Protein AF-K9Q1I8-F1 (afdb_monomer)

Nearest PDB structures (foldseek):
  6s7t-assembly1_H  TM=7.419E-01  e=2.260E+00  Homo sapiens

Structure (mmCIF, N/CA/C/O backbone):
data_AF-K9Q1I8-F1
#
_entry.id   AF-K9Q1I8-F1
#
loop_
_atom_site.group_PDB
_atom_site.id
_atom_site.type_symbol
_atom_site.label_atom_id
_atom_site.label_alt_id
_atom_site.label_comp_id
_atom_site.label_asym_id
_atom_site.label_entity_id
_atom_site.label_seq_id
_atom_site.pdbx_PDB_ins_code
_atom_site.Cartn_x
_atom_site.Cartn_y
_atom_site.Cartn_z
_atom_site.occupancy
_atom_site.B_iso_or_equiv
_atom_site.auth_seq_id
_atom_site.auth_comp_id
_atom_site.auth_asym_id
_atom_site.auth_atom_id
_atom_site.pdbx_PDB_model_num
ATOM 1 N N . MET A 1 1 ? -6.445 2.387 -17.259 1.00 39.34 1 MET A N 1
ATOM 2 C CA . MET A 1 1 ? -7.658 2.328 -18.107 1.00 39.34 1 MET A CA 1
ATOM 3 C C . MET A 1 1 ? -8.262 3.728 -18.117 1.00 39.34 1 MET A C 1
ATOM 5 O O . MET A 1 1 ? -8.356 4.319 -17.050 1.00 39.34 1 MET A O 1
ATOM 9 N N . ALA A 1 2 ? -8.486 4.314 -19.296 1.00 38.09 2 ALA A N 1
ATOM 10 C CA . ALA A 1 2 ? -8.716 5.754 -19.466 1.00 38.09 2 ALA A CA 1
ATOM 11 C C . ALA A 1 2 ? -10.158 6.158 -19.120 1.00 38.09 2 ALA A C 1
ATOM 13 O O . ALA A 1 2 ? -11.102 5.539 -19.599 1.00 38.09 2 ALA A O 1
ATOM 14 N N . ILE A 1 3 ? -10.316 7.207 -18.311 1.00 55.59 3 ILE A N 1
ATOM 15 C CA . ILE A 1 3 ? -11.605 7.646 -17.747 1.00 55.59 3 ILE A CA 1
ATOM 16 C C . ILE A 1 3 ? -12.419 8.554 -18.693 1.00 55.59 3 ILE A C 1
ATOM 18 O O . ILE A 1 3 ? -13.556 8.884 -18.388 1.00 55.59 3 ILE A O 1
ATOM 22 N N . ALA A 1 4 ? -11.851 8.941 -19.844 1.00 54.16 4 ALA A N 1
A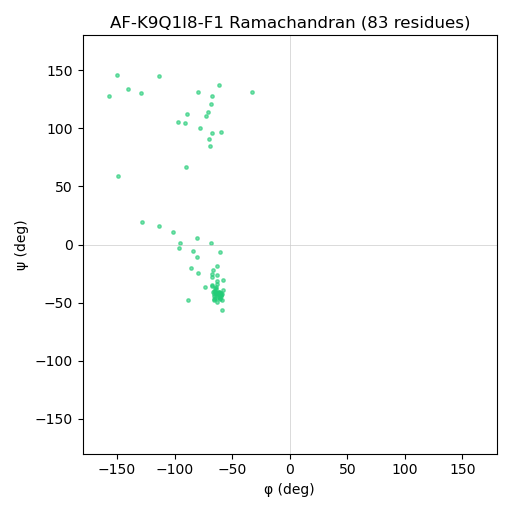TOM 23 C CA . ALA A 1 4 ? -12.421 9.940 -20.759 1.00 54.16 4 ALA A CA 1
ATOM 24 C C . ALA A 1 4 ? -12.535 9.472 -22.226 1.00 54.16 4 ALA A C 1
ATOM 26 O O . ALA A 1 4 ? -12.667 10.283 -23.145 1.00 54.16 4 ALA A O 1
ATOM 27 N N . TRP A 1 5 ? -12.502 8.160 -22.474 1.00 43.28 5 TRP A N 1
ATOM 28 C CA . TRP A 1 5 ? -12.861 7.633 -23.792 1.00 43.28 5 TRP A CA 1
ATOM 29 C C . TRP A 1 5 ? -14.366 7.863 -24.037 1.00 43.28 5 TRP A C 1
ATOM 31 O O . TRP A 1 5 ? -15.147 7.464 -23.172 1.00 43.28 5 TRP A O 1
ATOM 41 N N . PRO A 1 6 ? -14.814 8.472 -25.158 1.00 59.56 6 PRO A N 1
ATOM 42 C CA . PRO A 1 6 ? -14.109 8.694 -26.429 1.00 59.56 6 PRO A CA 1
ATOM 43 C C . PRO A 1 6 ? -13.816 10.175 -26.770 1.00 59.56 6 PRO A C 1
ATOM 45 O O . PRO A 1 6 ? -13.551 10.486 -27.929 1.00 59.56 6 PRO A O 1
ATOM 48 N N . LEU A 1 7 ? -13.914 11.098 -25.809 1.00 62.62 7 LEU A N 1
ATOM 49 C CA . LEU A 1 7 ? -13.903 12.544 -26.082 1.00 62.62 7 LEU A CA 1
ATOM 50 C C . LEU A 1 7 ? -12.498 13.115 -26.310 1.00 62.62 7 LEU A C 1
ATOM 52 O O . LEU A 1 7 ? -12.359 14.121 -27.000 1.00 62.62 7 LEU A O 1
ATOM 56 N N . ASP A 1 8 ? -11.462 12.470 -25.773 1.00 50.00 8 ASP A N 1
ATOM 57 C CA . ASP A 1 8 ? -10.091 12.968 -25.859 1.00 50.00 8 ASP A CA 1
ATOM 58 C C . ASP A 1 8 ? -9.089 11.822 -26.093 1.00 50.00 8 ASP A C 1
ATOM 60 O O . ASP A 1 8 ? -9.167 10.758 -25.472 1.00 50.00 8 ASP A O 1
ATOM 64 N N . LYS A 1 9 ? -8.160 12.026 -27.038 1.00 53.12 9 LYS A N 1
ATOM 65 C CA . LYS A 1 9 ? -7.109 11.066 -27.436 1.00 53.12 9 LYS A CA 1
ATOM 66 C C . LYS A 1 9 ? -5.784 11.310 -26.710 1.00 53.12 9 LYS A C 1
ATOM 68 O O . LYS A 1 9 ? -4.804 10.613 -26.984 1.00 53.12 9 LYS A O 1
ATOM 73 N N . THR A 1 10 ? -5.714 12.296 -25.819 1.00 51.62 10 THR A N 1
ATOM 74 C CA . THR A 1 10 ? -4.502 12.567 -25.049 1.00 51.62 10 THR A CA 1
ATOM 75 C C . THR A 1 10 ? -4.272 11.460 -24.019 1.00 51.62 10 THR A C 1
ATOM 77 O O . THR A 1 10 ? -5.047 11.230 -23.092 1.00 51.62 10 THR A O 1
ATOM 80 N N . ALA A 1 11 ? -3.182 10.714 -24.208 1.00 46.81 11 ALA A N 1
ATOM 81 C CA . ALA A 1 11 ? -2.740 9.693 -23.273 1.00 46.81 11 ALA A CA 1
ATOM 82 C C . ALA A 1 11 ? -2.232 10.376 -21.998 1.00 46.81 11 ALA A C 1
ATOM 84 O O . ALA A 1 11 ? -1.057 10.730 -21.898 1.00 46.81 11 ALA A O 1
ATOM 85 N N . PHE A 1 12 ? -3.121 10.573 -21.025 1.00 44.00 12 PHE A N 1
ATOM 86 C CA . PHE A 1 12 ? -2.752 11.079 -19.709 1.00 44.00 12 PHE A CA 1
ATOM 87 C C . PHE A 1 12 ? -1.937 10.002 -18.974 1.00 44.00 12 PHE A C 1
ATOM 89 O O . PHE A 1 12 ? -2.469 9.156 -18.252 1.00 44.00 12 PHE A O 1
ATOM 96 N N . LYS A 1 13 ? -0.624 9.976 -19.226 1.00 45.22 13 LYS A N 1
ATOM 97 C CA . LYS A 1 13 ? 0.340 9.244 -18.406 1.00 45.22 13 LYS A CA 1
ATOM 98 C C . LYS A 1 13 ? 0.486 10.019 -17.105 1.00 45.22 13 LYS A C 1
ATOM 100 O O . LYS A 1 13 ? 1.034 11.117 -17.102 1.00 45.22 13 LYS A O 1
ATOM 105 N N . LEU A 1 14 ? -0.001 9.455 -16.005 1.00 49.62 14 LEU A N 1
ATOM 106 C CA . LEU A 1 14 ? 0.376 9.966 -14.696 1.00 49.62 14 LEU A CA 1
ATOM 107 C C . LEU A 1 14 ? 1.905 9.814 -14.550 1.00 49.62 14 LEU A C 1
ATOM 10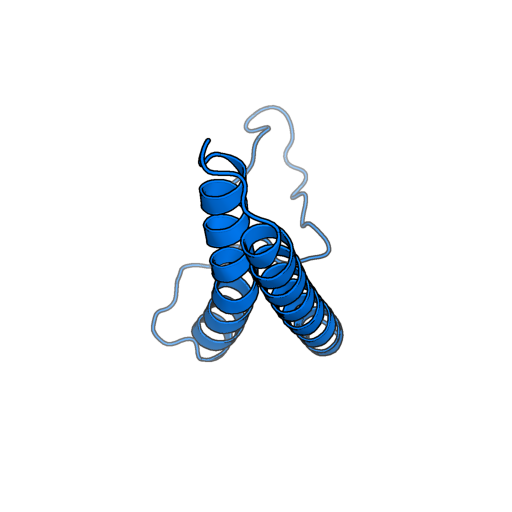9 O O . LEU A 1 14 ? 2.436 8.768 -14.928 1.00 49.62 14 LEU A O 1
ATOM 113 N N . PRO A 1 15 ? 2.622 10.820 -14.012 1.00 53.12 15 PRO A N 1
ATOM 114 C CA . PRO A 1 15 ? 4.071 10.752 -13.786 1.00 53.12 15 PRO A CA 1
ATOM 115 C C . PRO A 1 15 ? 4.462 9.747 -12.688 1.00 53.12 15 PRO A C 1
ATOM 117 O O . PRO A 1 15 ? 5.635 9.595 -12.371 1.00 53.12 15 PRO A O 1
ATOM 120 N N . PHE A 1 16 ? 3.477 9.061 -12.110 1.00 52.72 16 PHE A N 1
ATOM 121 C CA . PHE A 1 16 ? 3.621 7.971 -11.164 1.00 52.72 16 PHE A CA 1
ATOM 122 C C . PHE A 1 16 ? 2.768 6.792 -11.644 1.00 52.72 16 PHE A C 1
ATOM 124 O O . PHE A 1 16 ? 1.597 6.951 -12.004 1.00 52.72 16 PHE A O 1
ATOM 131 N N . GLY A 1 17 ? 3.377 5.607 -11.689 1.00 52.94 17 GLY A N 1
ATOM 132 C CA . GLY A 1 17 ? 2.720 4.370 -12.095 1.00 52.94 17 GLY A CA 1
ATOM 133 C C . GLY A 1 17 ? 1.671 3.963 -11.069 1.00 52.94 17 GLY A C 1
ATOM 134 O O . GLY A 1 17 ? 1.996 3.364 -10.057 1.00 52.94 17 GLY A O 1
ATOM 135 N N . LEU A 1 18 ? 0.413 4.320 -11.321 1.00 51.06 18 LEU A N 1
ATOM 136 C CA . LEU A 1 18 ? -0.731 3.695 -10.649 1.00 51.06 18 LEU A CA 1
ATOM 137 C C . LEU A 1 18 ? -1.103 2.346 -11.297 1.00 51.06 18 LEU A C 1
ATOM 139 O O . LEU A 1 18 ? -1.927 1.628 -10.744 1.00 51.06 18 LEU A O 1
ATOM 143 N N . LEU A 1 19 ? -0.531 2.040 -12.469 1.00 47.16 19 LEU A N 1
ATOM 144 C CA . LEU A 1 19 ? -0.680 0.803 -13.240 1.00 47.16 19 LEU A CA 1
ATOM 145 C C . LEU A 1 19 ? 0.548 0.639 -14.167 1.00 47.16 19 LEU A C 1
ATOM 147 O O . LEU A 1 19 ? 0.779 1.531 -14.999 1.00 47.16 19 LEU A O 1
ATOM 151 N N . PRO A 1 20 ? 1.274 -0.495 -14.185 1.00 49.62 20 PRO A N 1
ATOM 152 C CA . PRO A 1 20 ? 2.291 -0.781 -15.178 1.00 49.62 20 PRO A CA 1
ATOM 153 C C . PRO A 1 20 ? 1.594 -1.506 -16.332 1.00 49.62 20 PRO A C 1
ATOM 155 O O . PRO A 1 20 ? 1.773 -2.701 -16.544 1.00 49.62 20 PRO A O 1
ATOM 158 N N . SER A 1 21 ? 0.710 -0.820 -17.056 1.00 50.59 21 SER A N 1
ATOM 159 C CA . SER A 1 21 ? -0.027 -1.464 -18.151 1.00 50.59 21 SER A CA 1
ATOM 160 C C . SER 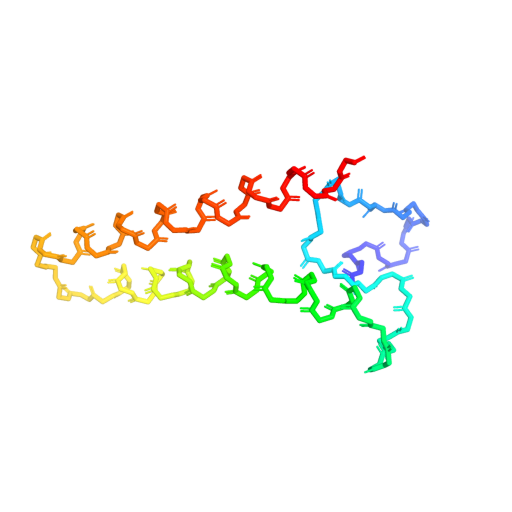A 1 21 ? -0.374 -0.489 -19.277 1.00 50.59 21 SER A C 1
ATOM 162 O O . SER A 1 21 ? -1.540 -0.290 -19.615 1.00 50.59 21 SER A O 1
ATOM 164 N N . ALA A 1 22 ? 0.648 0.133 -19.870 1.00 50.56 22 ALA A N 1
ATOM 165 C CA . ALA A 1 22 ? 0.547 0.767 -21.193 1.00 50.56 22 ALA A CA 1
ATOM 166 C C . ALA A 1 22 ? 1.152 -0.104 -22.319 1.00 50.56 22 ALA A C 1
ATOM 168 O O . ALA A 1 22 ? 1.299 0.346 -23.450 1.00 50.56 22 ALA A O 1
ATOM 169 N N . GLY A 1 23 ? 1.473 -1.367 -22.030 1.00 48.78 23 GLY A N 1
ATOM 170 C CA . GLY A 1 23 ? 1.853 -2.392 -23.000 1.00 48.78 23 GLY A CA 1
ATOM 171 C C . GLY A 1 23 ? 1.421 -3.751 -22.459 1.00 48.78 23 GLY A C 1
ATOM 172 O O . GLY A 1 23 ? 1.387 -3.924 -21.245 1.00 48.78 23 GLY A O 1
ATOM 173 N N . LYS A 1 24 ? 1.014 -4.665 -23.347 1.00 51.69 24 LYS A N 1
ATOM 174 C CA . LYS A 1 24 ? 0.462 -6.003 -23.050 1.00 51.69 24 LYS A CA 1
ATOM 175 C C . LYS A 1 24 ? 1.085 -6.616 -21.777 1.00 51.69 24 LYS A C 1
ATOM 177 O O . LYS A 1 24 ? 2.316 -6.621 -21.707 1.00 51.69 24 LYS A O 1
ATOM 182 N N . PRO A 1 25 ? 0.297 -7.140 -20.814 1.00 54.47 25 PRO A N 1
ATOM 183 C CA . PRO A 1 25 ? 0.840 -7.826 -19.644 1.00 54.47 25 PRO A CA 1
ATOM 184 C C . PRO A 1 25 ? 1.656 -9.027 -20.125 1.00 54.47 25 PRO A C 1
ATOM 186 O O . PRO A 1 25 ? 1.124 -10.073 -20.484 1.00 54.47 25 PRO A O 1
ATOM 189 N N . SER A 1 26 ? 2.966 -8.833 -20.222 1.00 58.16 26 SER A N 1
ATOM 190 C CA . SER A 1 26 ? 3.899 -9.884 -20.575 1.00 58.16 26 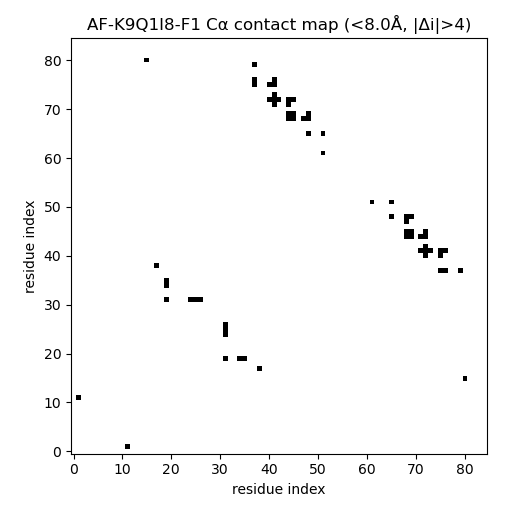SER A CA 1
ATOM 191 C C . SER A 1 26 ? 4.336 -10.515 -19.271 1.00 58.16 26 SER A C 1
ATOM 193 O O . SER A 1 26 ? 5.143 -9.945 -18.538 1.00 58.16 26 SER A O 1
ATOM 195 N N . LEU A 1 27 ? 3.810 -11.708 -18.997 1.00 63.00 27 LEU A N 1
ATOM 196 C CA . LEU A 1 27 ? 4.212 -12.539 -17.860 1.00 63.00 27 LEU A CA 1
ATOM 197 C C . LEU A 1 27 ? 5.702 -12.925 -17.903 1.00 63.00 27 LEU A C 1
ATOM 199 O O . LEU A 1 27 ? 6.204 -13.506 -16.950 1.00 63.00 27 LEU A O 1
ATOM 203 N N . SER A 1 28 ? 6.410 -12.602 -18.990 1.00 65.00 28 SER A N 1
ATOM 204 C CA . SER A 1 28 ? 7.851 -12.796 -19.143 1.00 65.00 28 SER A CA 1
ATOM 205 C C . SER A 1 28 ? 8.676 -11.542 -18.813 1.00 65.00 28 SER A C 1
ATOM 207 O O . SER A 1 28 ? 9.902 -11.593 -18.893 1.00 65.00 28 SER A O 1
ATOM 209 N N . ASN A 1 29 ? 8.052 -10.402 -18.492 1.00 63.09 29 ASN A N 1
ATOM 210 C CA . ASN A 1 29 ? 8.779 -9.162 -18.230 1.00 63.09 29 ASN A CA 1
ATOM 211 C C . ASN A 1 29 ? 9.155 -9.047 -16.744 1.00 63.09 29 ASN A C 1
ATOM 213 O O . ASN A 1 29 ? 8.295 -8.855 -15.888 1.00 63.09 29 ASN A O 1
ATOM 217 N N . TYR A 1 30 ? 10.449 -9.116 -16.436 1.00 68.69 30 TYR A N 1
ATOM 218 C CA . TYR A 1 30 ? 10.964 -8.971 -15.072 1.00 68.69 30 TYR A CA 1
ATOM 219 C C . TYR A 1 30 ? 10.568 -7.629 -14.423 1.00 68.69 30 TYR A C 1
ATOM 221 O O . TYR A 1 30 ? 10.168 -7.592 -13.260 1.00 68.69 30 TYR A O 1
ATOM 229 N N . PHE A 1 31 ? 10.573 -6.535 -15.194 1.00 67.31 31 PHE A N 1
ATOM 230 C CA . PHE A 1 31 ? 10.190 -5.208 -14.697 1.00 67.31 31 PHE A CA 1
ATOM 231 C C . PHE A 1 31 ? 8.704 -5.106 -14.343 1.00 67.31 31 PHE A C 1
ATOM 233 O O . PHE A 1 31 ? 8.330 -4.303 -13.492 1.00 67.31 31 PHE A O 1
ATOM 240 N N . PHE A 1 32 ? 7.853 -5.937 -14.954 1.00 68.00 32 PHE A N 1
ATOM 241 C CA . PHE A 1 32 ? 6.436 -5.993 -14.605 1.00 68.00 32 PHE A CA 1
ATOM 242 C C . PHE A 1 32 ? 6.244 -6.516 -13.179 1.00 68.00 32 PHE A C 1
ATOM 244 O O . PHE A 1 32 ? 5.556 -5.874 -12.392 1.00 68.00 32 PHE A O 1
ATOM 251 N N . TYR A 1 33 ? 6.905 -7.621 -12.814 1.00 72.69 33 TYR A N 1
ATOM 252 C CA . TYR A 1 33 ? 6.832 -8.166 -11.452 1.00 72.69 33 TYR A CA 1
ATOM 253 C C . TYR A 1 33 ? 7.491 -7.256 -10.420 1.00 72.69 33 TYR A C 1
ATOM 255 O O . TYR A 1 33 ? 6.994 -7.145 -9.302 1.00 72.69 33 TYR A O 1
ATOM 263 N N . TYR A 1 34 ? 8.578 -6.581 -10.798 1.00 74.00 34 TYR A N 1
ATOM 264 C CA . TYR A 1 34 ? 9.243 -5.619 -9.925 1.00 74.00 34 TYR A CA 1
ATOM 265 C C . TYR A 1 34 ? 8.324 -4.435 -9.584 1.00 74.00 34 TYR A C 1
ATOM 267 O O . TYR A 1 34 ? 8.107 -4.130 -8.411 1.00 74.00 34 TYR A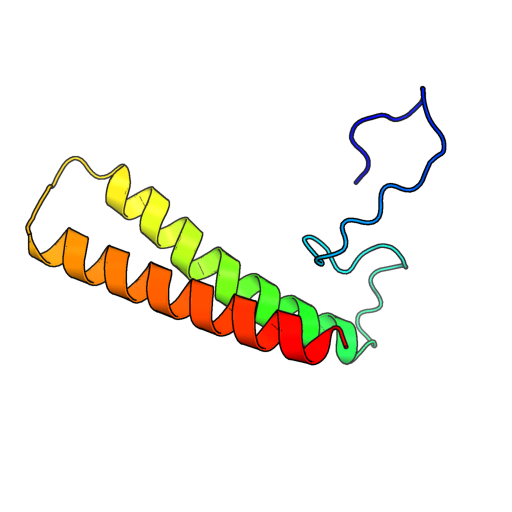 O 1
ATOM 275 N N . ASN A 1 35 ? 7.708 -3.828 -10.602 1.00 74.31 35 ASN A N 1
ATOM 276 C CA . ASN A 1 35 ? 6.762 -2.727 -10.415 1.00 74.31 35 ASN A CA 1
ATOM 277 C C . ASN A 1 35 ? 5.497 -3.183 -9.677 1.00 74.31 35 ASN A C 1
ATOM 279 O O . ASN A 1 35 ? 5.033 -2.485 -8.781 1.00 74.31 35 ASN A O 1
ATOM 283 N N . LEU A 1 36 ? 4.986 -4.380 -9.986 1.00 78.12 36 LEU A N 1
ATOM 284 C CA . LEU A 1 36 ? 3.845 -4.971 -9.289 1.00 78.12 36 LEU A CA 1
ATOM 285 C C . LEU A 1 36 ? 4.145 -5.204 -7.801 1.00 78.12 36 LEU A C 1
ATOM 287 O O . LEU A 1 36 ? 3.295 -4.943 -6.955 1.00 78.12 36 LEU A O 1
ATOM 291 N N . GLY A 1 37 ? 5.353 -5.662 -7.462 1.00 80.31 37 GLY A N 1
ATOM 292 C CA . GLY A 1 37 ? 5.781 -5.838 -6.074 1.00 80.31 37 GLY A CA 1
ATOM 293 C C . GLY A 1 37 ? 5.798 -4.518 -5.301 1.00 80.31 37 GLY A C 1
ATOM 294 O O . GLY A 1 37 ? 5.313 -4.459 -4.172 1.00 80.31 37 GLY A O 1
ATOM 295 N N . ILE A 1 38 ? 6.286 -3.448 -5.930 1.00 79.38 38 ILE A N 1
ATOM 296 C CA . ILE A 1 38 ? 6.272 -2.100 -5.349 1.00 79.38 38 ILE A CA 1
ATOM 297 C C . ILE A 1 38 ? 4.836 -1.591 -5.179 1.00 79.38 38 ILE A C 1
ATOM 299 O O . ILE A 1 38 ? 4.483 -1.122 -4.097 1.00 79.38 38 ILE A O 1
ATOM 303 N N . GLU A 1 39 ? 3.988 -1.723 -6.201 1.00 77.81 39 GLU A N 1
ATOM 304 C CA . GLU A 1 39 ? 2.579 -1.315 -6.129 1.00 77.81 39 GLU A CA 1
ATOM 305 C C . GLU A 1 39 ? 1.828 -2.069 -5.025 1.00 77.81 39 GLU A C 1
ATOM 307 O O . GLU A 1 39 ? 1.114 -1.452 -4.233 1.00 77.81 39 GLU A O 1
ATOM 312 N N . MET A 1 40 ? 2.038 -3.381 -4.899 1.00 82.44 40 MET A N 1
ATOM 313 C CA . MET A 1 40 ? 1.455 -4.184 -3.820 1.00 82.44 40 MET A CA 1
ATOM 314 C C . MET A 1 40 ? 1.996 -3.776 -2.443 1.00 82.44 40 MET A C 1
ATOM 316 O O . MET A 1 40 ? 1.224 -3.721 -1.485 1.00 82.44 40 MET A O 1
ATOM 320 N N . GLY A 1 41 ? 3.282 -3.426 -2.342 1.00 82.88 41 GLY A N 1
ATOM 321 C CA . GLY A 1 41 ? 3.902 -2.904 -1.118 1.00 82.88 41 GLY A CA 1
ATOM 322 C C . GLY A 1 41 ? 3.320 -1.567 -0.647 1.00 82.88 41 GLY A C 1
ATOM 323 O O . GLY A 1 41 ? 3.317 -1.291 0.550 1.00 82.88 41 GLY A O 1
ATOM 324 N N . VAL A 1 42 ? 2.763 -0.767 -1.561 1.00 81.38 42 VAL A N 1
ATOM 325 C CA . VAL A 1 42 ? 2.050 0.486 -1.256 1.00 81.38 42 VAL A CA 1
ATOM 326 C C . VAL A 1 42 ? 0.560 0.235 -0.984 1.00 81.38 42 VAL A C 1
ATOM 328 O O . VAL A 1 42 ? 0.002 0.717 0.004 1.00 81.38 42 VAL A O 1
ATOM 331 N N . LEU A 1 43 ? -0.112 -0.535 -1.841 1.00 81.19 43 LEU A N 1
ATOM 332 C CA . LEU A 1 43 ? -1.566 -0.719 -1.788 1.00 81.19 43 LEU A CA 1
ATOM 333 C C . LEU A 1 43 ? -2.022 -1.608 -0.624 1.00 81.19 43 LEU A C 1
ATOM 335 O O . LEU A 1 43 ? -3.064 -1.331 -0.023 1.00 81.19 43 LEU A O 1
ATOM 339 N N . LEU A 1 44 ? -1.263 -2.648 -0.263 1.00 85.00 44 LEU A N 1
ATOM 340 C CA . LEU A 1 44 ? -1.596 -3.517 0.871 1.00 85.00 44 LEU A CA 1
ATOM 341 C C . LEU A 1 44 ? -1.705 -2.741 2.195 1.00 85.00 44 LEU A C 1
ATOM 343 O O . LEU A 1 44 ? -2.778 -2.781 2.803 1.00 85.00 44 LEU A O 1
ATOM 347 N N . PRO A 1 45 ? -0.685 -1.989 2.648 1.00 84.75 45 PRO A N 1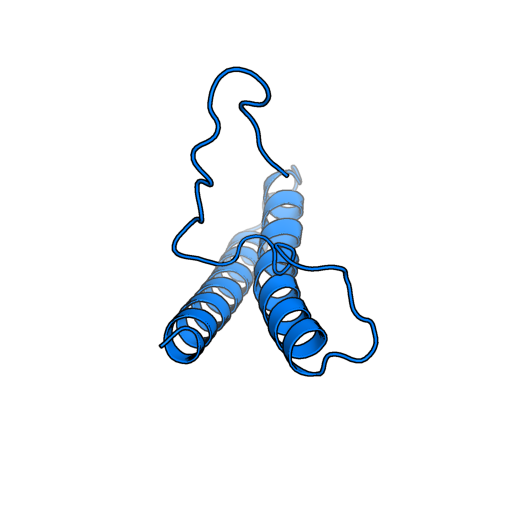
ATOM 348 C CA . PRO A 1 45 ? -0.788 -1.262 3.909 1.00 84.75 45 PRO A CA 1
ATOM 349 C C . PRO A 1 45 ? -1.877 -0.181 3.896 1.00 84.75 45 PRO A C 1
ATOM 351 O O . PRO A 1 45 ? -2.554 0.012 4.911 1.00 84.75 45 PRO A O 1
ATOM 354 N N . LEU A 1 46 ? -2.108 0.479 2.757 1.00 82.56 46 LEU A N 1
ATOM 355 C CA . LEU A 1 46 ? -3.197 1.450 2.604 1.00 82.56 46 LEU A CA 1
ATOM 356 C C . LEU A 1 46 ? -4.576 0.795 2.723 1.00 82.56 46 LEU A C 1
ATOM 358 O O . LEU A 1 46 ? -5.436 1.290 3.456 1.00 82.56 46 LEU A O 1
ATOM 362 N N . SER A 1 47 ? -4.787 -0.335 2.047 1.00 84.25 47 SER A N 1
ATOM 363 C CA . SER A 1 47 ? -6.060 -1.060 2.100 1.00 84.25 47 SER A CA 1
ATOM 364 C C . SER A 1 47 ? -6.363 -1.581 3.510 1.00 84.25 47 SER A C 1
ATOM 366 O O . SER A 1 47 ? -7.478 -1.405 4.005 1.00 84.25 47 SER A O 1
ATOM 368 N N . ILE A 1 48 ? -5.359 -2.121 4.210 1.00 87.62 48 ILE A N 1
ATOM 369 C CA . ILE A 1 48 ? -5.493 -2.574 5.602 1.00 87.62 48 ILE A CA 1
ATOM 370 C C . ILE A 1 48 ? -5.808 -1.388 6.526 1.00 87.62 48 ILE A C 1
ATOM 372 O O . ILE A 1 48 ? -6.688 -1.490 7.383 1.00 87.62 48 ILE A O 1
ATOM 376 N N . SER A 1 49 ? -5.153 -0.241 6.320 1.00 85.94 49 SER A N 1
ATOM 377 C CA . SER A 1 49 ? -5.420 0.987 7.081 1.00 85.94 49 SER A CA 1
ATOM 378 C C . SER A 1 49 ? -6.863 1.468 6.904 1.00 85.94 49 SER A C 1
ATOM 380 O O . SER A 1 49 ? -7.525 1.785 7.890 1.00 85.94 49 SER A O 1
ATOM 382 N N . LEU A 1 50 ? -7.392 1.451 5.678 1.00 86.38 50 LEU A N 1
ATOM 383 C CA . LEU A 1 50 ? -8.792 1.789 5.387 1.00 86.38 50 LEU A CA 1
ATOM 384 C C . LEU A 1 50 ? -9.779 0.863 6.111 1.00 86.38 50 LEU A C 1
ATOM 386 O O . LEU A 1 50 ? -10.755 1.332 6.702 1.00 86.38 50 LEU A O 1
ATOM 390 N N . VAL A 1 51 ? -9.511 -0.446 6.112 1.00 88.19 51 VAL A N 1
ATOM 391 C CA . VAL A 1 51 ? -10.335 -1.431 6.832 1.00 88.19 51 VAL A CA 1
ATOM 392 C C . VAL A 1 51 ? -10.287 -1.189 8.346 1.00 88.19 51 VAL A C 1
ATOM 394 O O . VAL A 1 51 ? -11.327 -1.209 9.010 1.00 88.19 51 VAL A O 1
ATOM 397 N N . LEU A 1 52 ? -9.105 -0.895 8.897 1.00 85.25 52 LEU A N 1
ATOM 398 C CA . LEU A 1 52 ? -8.917 -0.581 10.319 1.00 85.25 52 LEU A CA 1
ATOM 399 C C . LEU A 1 52 ? -9.628 0.715 10.734 1.00 85.25 52 LEU A C 1
ATOM 401 O O . LEU A 1 52 ? -10.233 0.765 11.809 1.00 85.25 52 LEU A O 1
ATOM 405 N N . ILE A 1 53 ? -9.601 1.747 9.888 1.00 85.31 53 ILE A N 1
ATOM 406 C CA . ILE A 1 53 ? -10.317 3.010 10.123 1.00 85.31 53 ILE A CA 1
ATOM 407 C C . ILE A 1 53 ? -11.829 2.768 10.157 1.00 85.31 53 ILE A C 1
ATOM 409 O O . ILE A 1 53 ? -12.506 3.270 11.053 1.00 85.31 53 ILE A O 1
ATOM 413 N N . ARG A 1 54 ? -12.355 1.947 9.238 1.00 85.75 54 ARG A N 1
ATOM 414 C CA . ARG A 1 54 ? -13.786 1.609 9.175 1.00 85.75 54 ARG A CA 1
ATOM 415 C C . ARG A 1 54 ? -14.268 0.778 10.371 1.00 85.75 54 ARG A C 1
ATOM 417 O O . ARG A 1 54 ? -15.464 0.755 10.661 1.00 85.75 54 ARG A O 1
ATOM 424 N N . SER A 1 55 ? -13.368 0.089 11.069 1.00 82.69 55 SER A N 1
ATOM 425 C CA . SER A 1 55 ? -13.723 -0.686 12.257 1.00 82.69 55 SER A CA 1
ATOM 426 C C . SER A 1 55 ? -14.137 0.231 13.417 1.00 82.69 55 SER A C 1
ATOM 428 O O . SER A 1 55 ? -13.339 1.032 13.904 1.00 82.69 55 SER A O 1
ATOM 430 N N . GLN A 1 56 ? -15.371 0.058 13.904 1.00 73.75 56 GLN A N 1
ATOM 431 C CA . GLN A 1 56 ? -15.975 0.818 15.014 1.00 73.75 56 GLN A CA 1
ATOM 432 C C . GLN A 1 56 ? -15.248 0.629 16.358 1.00 73.75 56 GLN A C 1
ATOM 434 O O . GLN A 1 56 ? -15.402 1.433 17.276 1.00 73.75 56 GLN A O 1
ATOM 439 N N . LYS A 1 57 ? -14.432 -0.426 16.504 1.00 75.69 57 LYS A N 1
ATOM 440 C CA . LYS A 1 57 ? -13.616 -0.624 17.706 1.00 75.69 57 LYS A CA 1
ATOM 441 C C . LYS A 1 57 ? -12.403 0.299 17.635 1.00 75.69 57 LYS A C 1
ATOM 443 O O . LYS A 1 57 ? -11.435 0.039 16.919 1.00 75.69 57 LYS A O 1
ATOM 448 N N . THR A 1 58 ? -12.481 1.422 18.339 1.00 68.81 58 THR A N 1
ATOM 449 C CA . THR A 1 58 ? -11.390 2.395 18.434 1.00 68.81 58 THR A CA 1
ATOM 450 C C . THR A 1 58 ? -10.607 2.156 19.715 1.00 68.81 58 THR A C 1
ATOM 452 O O . THR A 1 58 ? -11.047 2.473 20.812 1.00 68.81 58 THR A O 1
ATOM 455 N N . THR A 1 59 ? -9.424 1.573 19.550 1.00 82.38 59 THR A N 1
ATOM 456 C CA . THR A 1 59 ? -8.417 1.391 20.599 1.00 82.38 59 THR A CA 1
ATOM 457 C C . THR A 1 59 ? -7.211 2.256 20.246 1.00 82.38 59 THR A C 1
ATOM 459 O O . THR A 1 59 ? -6.875 2.366 19.069 1.00 82.38 59 THR A O 1
ATOM 462 N N . TRP A 1 60 ? -6.516 2.834 21.229 1.00 83.56 60 TRP A N 1
ATOM 463 C CA . TRP A 1 60 ? -5.338 3.679 20.966 1.00 83.56 60 TRP A CA 1
ATOM 464 C C . TRP A 1 60 ? -4.225 2.942 20.180 1.00 83.56 60 TRP A C 1
ATOM 466 O O . TRP A 1 60 ? -3.583 3.523 19.312 1.00 83.56 60 TRP A O 1
ATOM 476 N N . TRP A 1 61 ? -4.103 1.619 20.369 1.00 83.81 61 TRP A N 1
ATOM 477 C CA . TRP A 1 61 ? -3.177 0.731 19.657 1.00 83.81 61 TRP A CA 1
ATOM 478 C C . TRP A 1 61 ? -3.467 0.679 18.153 1.00 83.81 61 TRP A C 1
ATOM 480 O O . TRP A 1 61 ? -2.551 0.546 17.345 1.00 83.81 61 TRP A O 1
ATOM 490 N N . LYS A 1 62 ? -4.740 0.831 17.764 1.00 85.69 62 LYS A N 1
ATOM 491 C CA . LYS A 1 62 ? -5.173 0.829 16.362 1.00 85.69 62 LYS A CA 1
ATOM 492 C C . LYS A 1 62 ? -4.527 1.974 15.588 1.00 85.69 62 LYS A C 1
ATOM 494 O O . LYS A 1 62 ? -4.083 1.772 14.464 1.00 85.69 62 LYS A O 1
ATOM 499 N N . TRP A 1 63 ? -4.434 3.151 16.203 1.00 84.62 63 TRP A N 1
ATOM 500 C CA . TRP A 1 63 ? -3.799 4.318 15.596 1.00 84.62 63 TRP A CA 1
ATOM 501 C C . TRP A 1 63 ? -2.292 4.132 15.425 1.00 84.62 63 TRP A C 1
ATOM 503 O O . TRP A 1 63 ? -1.757 4.534 14.397 1.00 84.62 63 TRP A O 1
ATOM 513 N N . GLY A 1 64 ? -1.629 3.445 16.364 1.00 89.81 64 GLY A N 1
ATOM 514 C CA . GLY A 1 64 ? -0.224 3.054 16.217 1.00 89.81 64 GLY A CA 1
ATOM 515 C C . GLY A 1 64 ? 0.004 2.124 15.020 1.00 89.81 64 GLY A C 1
ATOM 516 O O . GLY A 1 64 ? 0.903 2.359 14.217 1.00 89.81 64 GLY A O 1
ATOM 517 N N . ILE A 1 65 ? -0.859 1.116 14.847 1.00 88.38 65 ILE A N 1
ATOM 518 C CA . ILE A 1 65 ? -0.791 0.179 13.711 1.00 88.38 65 ILE A CA 1
ATOM 519 C C . ILE A 1 65 ? -1.063 0.898 12.383 1.00 88.38 65 ILE A C 1
ATOM 521 O O . ILE A 1 65 ? -0.328 0.696 11.420 1.00 88.38 65 ILE A O 1
ATOM 525 N N . ILE A 1 66 ? -2.081 1.764 12.329 1.00 88.44 66 ILE A N 1
ATOM 526 C CA . ILE A 1 66 ? -2.383 2.565 11.132 1.00 88.44 66 ILE A CA 1
ATOM 527 C C . ILE A 1 66 ? -1.194 3.471 10.784 1.00 88.44 66 ILE A C 1
ATOM 529 O O . ILE A 1 66 ? -0.771 3.505 9.633 1.00 88.44 66 ILE A O 1
ATOM 533 N N . GLY A 1 67 ? -0.613 4.160 11.771 1.00 90.25 67 GLY A N 1
ATOM 534 C CA . GLY A 1 67 ? 0.563 5.008 11.564 1.00 90.25 67 GLY A CA 1
ATOM 535 C C . GLY A 1 67 ? 1.759 4.232 11.007 1.00 90.25 67 GLY A C 1
ATOM 536 O O . GLY A 1 67 ? 2.394 4.688 10.057 1.00 90.25 67 GLY A O 1
ATOM 537 N N . LEU A 1 68 ? 2.019 3.030 11.532 1.00 91.38 68 LEU A N 1
ATOM 538 C CA . LEU A 1 68 ? 3.077 2.150 11.033 1.00 91.38 68 LEU A CA 1
ATOM 539 C C . LEU A 1 68 ? 2.827 1.713 9.582 1.00 91.38 68 LEU A C 1
ATOM 541 O O . LEU A 1 68 ? 3.733 1.793 8.755 1.00 91.38 68 LEU A O 1
ATOM 545 N N . LEU A 1 69 ? 1.603 1.289 9.252 1.00 88.88 69 LEU A N 1
ATOM 546 C CA . LEU A 1 69 ? 1.234 0.888 7.889 1.00 88.88 69 LEU A CA 1
ATOM 547 C C . LEU A 1 69 ? 1.391 2.048 6.897 1.00 88.88 69 LEU A C 1
ATOM 549 O O . LEU A 1 69 ? 1.940 1.861 5.811 1.00 88.88 69 LEU A O 1
ATOM 553 N N . LEU A 1 70 ? 0.979 3.259 7.276 1.00 88.56 70 LEU A N 1
ATOM 554 C CA . LEU A 1 70 ? 1.171 4.449 6.446 1.00 88.56 70 LEU A CA 1
ATOM 555 C C . LEU A 1 70 ? 2.656 4.779 6.253 1.00 88.56 70 LEU A C 1
ATOM 557 O O . LEU A 1 70 ? 3.063 5.079 5.133 1.00 88.56 70 LEU A O 1
ATOM 561 N N . ALA A 1 71 ? 3.481 4.667 7.298 1.00 89.56 71 ALA A N 1
ATOM 562 C CA . ALA A 1 71 ? 4.925 4.876 7.188 1.00 89.56 71 ALA A CA 1
ATOM 563 C C . ALA A 1 71 ? 5.581 3.871 6.225 1.00 89.56 71 ALA A C 1
ATOM 565 O O . ALA A 1 71 ? 6.388 4.264 5.381 1.00 89.56 71 ALA A O 1
ATOM 566 N N . ILE A 1 72 ? 5.180 2.595 6.291 1.00 87.31 72 ILE A N 1
ATOM 567 C CA . ILE A 1 72 ? 5.619 1.557 5.347 1.00 87.31 72 ILE A CA 1
ATOM 568 C C . ILE A 1 72 ? 5.205 1.933 3.919 1.00 87.31 72 ILE A C 1
ATOM 570 O O . ILE A 1 72 ? 6.033 1.908 3.011 1.00 87.31 72 ILE A O 1
ATOM 574 N N . SER A 1 73 ? 3.956 2.354 3.716 1.00 84.69 73 SER A N 1
ATOM 575 C CA . SER A 1 73 ? 3.474 2.782 2.399 1.00 84.69 73 SER A CA 1
ATOM 576 C C . SER A 1 73 ? 4.276 3.962 1.835 1.00 84.69 73 SER A C 1
ATOM 578 O O . SER A 1 73 ? 4.595 3.973 0.647 1.00 84.69 73 SER A O 1
ATOM 580 N N . ILE A 1 74 ? 4.612 4.951 2.668 1.00 85.62 74 ILE A N 1
ATOM 581 C CA . ILE A 1 74 ? 5.409 6.121 2.269 1.00 85.62 74 ILE A CA 1
ATOM 582 C C . ILE A 1 74 ? 6.836 5.703 1.904 1.00 85.62 74 ILE A C 1
ATOM 584 O O . ILE A 1 74 ? 7.376 6.187 0.910 1.00 85.62 74 ILE A O 1
ATOM 588 N N . PHE A 1 75 ? 7.433 4.780 2.660 1.00 86.88 75 PHE A N 1
ATOM 589 C CA . PHE A 1 75 ? 8.754 4.236 2.349 1.00 86.88 75 PHE A CA 1
ATOM 590 C C . PHE A 1 75 ? 8.778 3.576 0.964 1.00 86.88 75 PHE A C 1
ATOM 592 O O . PHE A 1 75 ? 9.641 3.896 0.147 1.00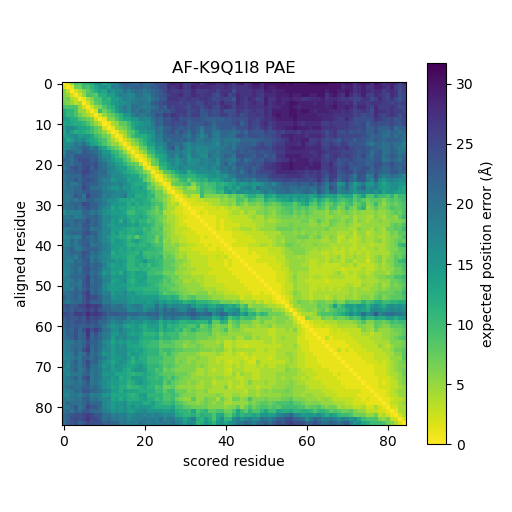 86.88 75 PHE A O 1
ATOM 599 N N . PHE A 1 76 ? 7.793 2.724 0.662 1.00 80.69 76 PHE A N 1
ATOM 600 C CA . PHE A 1 76 ? 7.676 2.097 -0.657 1.00 80.69 76 PHE A CA 1
ATOM 601 C C . PHE A 1 76 ? 7.418 3.118 -1.775 1.00 80.69 76 PHE A C 1
ATOM 603 O O . PHE A 1 76 ? 8.010 2.995 -2.844 1.00 80.69 76 PHE A O 1
ATOM 610 N N . MET A 1 77 ? 6.604 4.155 -1.539 1.00 78.81 77 MET A N 1
ATOM 611 C CA . MET A 1 77 ? 6.420 5.248 -2.506 1.00 78.81 77 MET A CA 1
ATOM 612 C C . MET A 1 77 ? 7.723 6.014 -2.770 1.00 78.81 77 MET A C 1
ATOM 614 O O . MET A 1 77 ? 8.025 6.333 -3.920 1.00 78.81 77 MET A O 1
ATOM 618 N N . HIS A 1 78 ? 8.508 6.300 -1.728 1.00 80.75 78 HIS A N 1
ATOM 619 C CA . HIS A 1 78 ? 9.793 6.983 -1.873 1.00 80.75 78 HIS A CA 1
ATOM 620 C C . HIS A 1 78 ? 10.801 6.124 -2.647 1.00 80.75 78 HIS A C 1
ATOM 622 O O . HIS A 1 78 ? 11.468 6.615 -3.558 1.00 80.75 78 HIS A O 1
ATOM 628 N N . TRP A 1 79 ? 10.851 4.826 -2.341 1.00 77.06 79 TRP A N 1
ATOM 629 C CA . TRP A 1 79 ? 11.657 3.854 -3.074 1.00 77.06 79 TRP A CA 1
ATOM 630 C C . TRP A 1 79 ? 11.252 3.774 -4.554 1.00 77.06 79 TRP A C 1
ATOM 632 O O . TRP A 1 79 ? 12.108 3.798 -5.438 1.00 77.06 79 TRP A O 1
ATOM 642 N N . ALA A 1 80 ? 9.947 3.747 -4.839 1.00 72.44 80 ALA A N 1
ATOM 643 C CA . ALA A 1 80 ? 9.408 3.748 -6.198 1.00 72.44 80 ALA A CA 1
ATOM 644 C C . ALA A 1 80 ? 9.816 5.001 -6.987 1.00 72.44 80 ALA A C 1
ATOM 646 O O . ALA A 1 80 ? 10.187 4.908 -8.157 1.00 72.44 80 ALA A O 1
ATOM 647 N N . TYR A 1 81 ? 9.783 6.172 -6.341 1.00 70.88 81 TYR A N 1
ATOM 648 C CA . TYR A 1 81 ? 10.163 7.440 -6.964 1.00 70.88 81 TYR A CA 1
ATOM 649 C C . TYR A 1 81 ? 11.643 7.468 -7.368 1.00 70.88 81 TYR A C 1
ATOM 651 O O . TYR A 1 81 ? 11.982 8.001 -8.422 1.00 70.88 81 TYR A O 1
ATOM 659 N N . GLY A 1 82 ? 12.518 6.852 -6.566 1.00 66.50 82 GLY A N 1
ATOM 660 C CA . GLY A 1 82 ? 13.941 6.712 -6.888 1.00 66.50 82 GLY A CA 1
ATOM 661 C C . GLY A 1 82 ? 14.218 5.787 -8.077 1.00 66.50 82 GLY A C 1
ATOM 662 O O . GLY A 1 82 ? 15.200 5.991 -8.781 1.00 66.50 82 GLY A O 1
ATOM 663 N N . LEU A 1 83 ? 13.344 4.810 -8.324 1.00 60.88 83 LEU A N 1
ATOM 664 C CA . LEU A 1 83 ? 13.463 3.853 -9.429 1.00 60.88 83 LEU A CA 1
ATOM 665 C C . LEU A 1 83 ? 12.869 4.333 -10.754 1.00 60.88 83 LEU A C 1
ATOM 667 O O . LEU A 1 83 ? 13.199 3.796 -11.806 1.00 60.88 83 LEU A O 1
ATOM 671 N N . SER A 1 84 ? 11.979 5.322 -10.708 1.00 50.66 84 SER A N 1
ATOM 672 C CA . SER A 1 84 ? 11.379 5.927 -11.899 1.00 50.66 84 SER A CA 1
ATOM 673 C C . SER A 1 84 ? 12.289 6.974 -12.568 1.00 50.66 84 SER A C 1
ATOM 675 O O . SER A 1 84 ? 11.837 7.658 -13.492 1.00 50.66 84 SER A O 1
ATOM 677 N N . ARG A 1 85 ? 13.527 7.137 -12.089 1.00 44.59 85 ARG A N 1
ATOM 678 C CA . ARG A 1 85 ? 14.520 8.097 -12.581 1.00 44.59 85 ARG A CA 1
ATOM 679 C C . ARG A 1 85 ? 15.648 7.374 -13.304 1.00 44.59 85 ARG A C 1
ATOM 681 O O . ARG A 1 85 ? 16.088 7.923 -14.335 1.00 44.59 85 ARG A O 1
#

Foldseek 3Di:
DDPDPPPDPDPPDDLAPPDPPPDPPDPPDPVNVVVVVLNCQQVVLVVVLVVLVPDPDDDPVSVVSNVVSNVSNVVSVVVRVVVSD

Secondary structure (DSSP, 8-state):
--TTTTT-------SS-S-S-SS---TT-HHHHHHHHHHHHHHHHHHHHHHHHH-S---HHHHHHHHHHHHHHHHHHHHHHHHT-

Mean predicted aligned error: 12.73 Å

Sequence (85 aa):
MAIAWPLDKTAFKLPFGLLPSAGKPSLSNYFFYYNLGIEMGVLLPLSISLVLIRSQKTTWWKWGIIGLLLAISIFFMHWAYGLSR

Radius of gyration: 16.57 Å; Cα contacts (8 Å, |Δi|>4): 33; chains: 1; bounding box: 30×26×48 Å

pLDDT: mean 70.34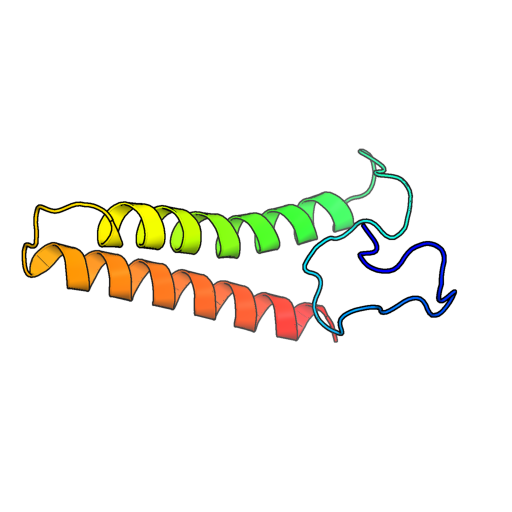, std 15.77, range [38.09, 91.38]

Solvent-accessible surface area (backbone atoms only — not comparable to full-atom values): 5328 Å² total; per-residue (Å²): 134,80,94,5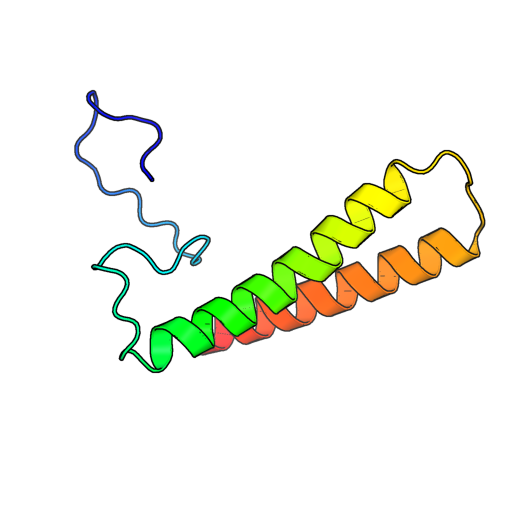2,75,88,83,58,88,76,82,82,72,64,100,57,82,89,63,96,66,94,56,80,91,51,93,82,41,66,68,54,55,53,51,48,52,46,50,48,50,27,48,50,33,49,53,53,35,53,54,56,66,70,41,86,78,84,49,78,67,56,55,53,50,37,52,50,29,50,51,49,21,51,51,38,51,53,54,49,59,66,72,77,110